Protein AF-Q9I6N1-F1 (afdb_monomer_lite)

Radius of gyration: 21.31 Å; chains: 1; bounding box: 36×26×68 Å

Organism: Pseudomonas aeruginosa (strain ATCC 15692 / DSM 22644 / CIP 104116 / JCM 14847 / LMG 12228 / 1C / PRS 101 / PAO1) (NCBI:txid208964)

Foldseek 3Di:
DDDPVPDDPVRVVVVVVVVVVVVVVVVVVVVVVQCCCCPVVVDHDDDDPPDDDPPDDDDDD

Structure (mmCIF, N/CA/C/O backbone):
data_AF-Q9I6N1-F1
#
_entry.id   AF-Q9I6N1-F1
#
loop_
_atom_site.group_PDB
_atom_site.id
_atom_site.type_symbol
_atom_site.label_atom_id
_atom_site.label_alt_id
_atom_site.label_comp_id
_atom_site.label_asym_id
_atom_site.label_entity_id
_atom_site.label_seq_id
_atom_site.pdbx_PDB_ins_code
_atom_site.Cartn_x
_atom_site.Cartn_y
_atom_site.Cartn_z
_atom_site.occupancy
_atom_site.B_iso_or_equiv
_atom_site.auth_seq_id
_atom_site.auth_comp_id
_atom_site.auth_asym_id
_atom_site.auth_atom_id
_atom_site.pdbx_PDB_model_num
ATOM 1 N N . MET A 1 1 ? -17.656 -14.111 15.022 1.00 41.38 1 MET A N 1
ATOM 2 C CA . MET A 1 1 ? -17.616 -12.799 14.349 1.00 41.38 1 MET A CA 1
ATOM 3 C C . MET A 1 1 ? -18.611 -11.923 15.077 1.00 41.38 1 MET A C 1
ATOM 5 O O . MET A 1 1 ? -19.781 -12.269 15.063 1.00 41.38 1 MET A O 1
ATOM 9 N N . SER A 1 2 ? -18.149 -10.919 15.820 1.00 57.72 2 SER A N 1
ATOM 10 C CA . SER A 1 2 ? -19.026 -10.045 16.605 1.00 57.72 2 SER A CA 1
ATOM 11 C C . SER A 1 2 ? -19.900 -9.223 15.661 1.00 57.72 2 SER A C 1
ATOM 13 O O . SER A 1 2 ? -19.377 -8.582 14.749 1.00 57.72 2 SER A O 1
ATOM 1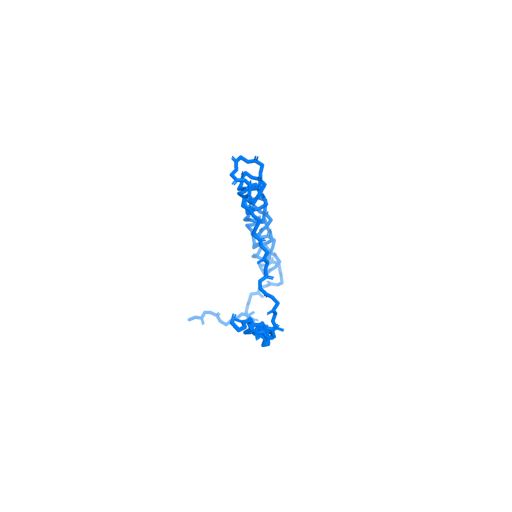5 N N . ASP A 1 3 ? -21.218 -9.283 15.837 1.00 63.41 3 ASP A N 1
ATOM 16 C CA . ASP A 1 3 ? -22.163 -8.540 15.013 1.00 63.41 3 ASP A CA 1
ATOM 17 C C . ASP A 1 3 ? -21.881 -7.029 15.107 1.00 63.41 3 ASP A C 1
ATOM 19 O O . ASP A 1 3 ? -21.839 -6.482 16.211 1.00 63.41 3 ASP A O 1
ATOM 23 N N . PRO A 1 4 ? -21.770 -6.296 13.983 1.00 64.56 4 PRO A N 1
ATOM 24 C CA . PRO A 1 4 ? -21.478 -4.853 13.970 1.00 64.56 4 PRO A CA 1
ATOM 25 C C . PRO A 1 4 ? -22.587 -3.986 14.599 1.00 64.56 4 PRO A C 1
ATOM 27 O O . PRO A 1 4 ? -22.530 -2.759 14.560 1.00 64.56 4 PRO A O 1
ATOM 30 N N . LYS A 1 5 ? -23.622 -4.618 15.161 1.00 65.75 5 LYS A N 1
ATOM 31 C CA . LYS A 1 5 ? -24.775 -3.990 15.803 1.00 65.75 5 LYS A CA 1
ATOM 32 C C . LYS A 1 5 ? -24.626 -3.846 17.321 1.00 65.75 5 LYS A C 1
ATOM 34 O O . LYS A 1 5 ? -25.443 -3.150 17.913 1.00 65.75 5 LYS A O 1
ATOM 39 N N . THR A 1 6 ? -23.623 -4.479 17.943 1.00 68.75 6 THR A N 1
ATOM 40 C CA . THR A 1 6 ? -23.412 -4.427 19.405 1.00 68.75 6 THR A CA 1
ATOM 41 C C . THR A 1 6 ? -22.364 -3.410 19.854 1.00 68.75 6 THR A C 1
ATOM 43 O O . THR A 1 6 ? -22.217 -3.195 21.054 1.00 68.75 6 THR A O 1
ATOM 46 N N . LEU A 1 7 ? -21.619 -2.799 18.929 1.00 73.00 7 LEU A N 1
ATOM 47 C CA . LEU A 1 7 ? -20.636 -1.768 19.268 1.00 73.00 7 LEU A CA 1
ATOM 48 C C . LEU A 1 7 ? -21.349 -0.489 19.707 1.00 73.00 7 LEU A C 1
ATOM 50 O O . LEU A 1 7 ? -22.334 -0.071 19.088 1.00 73.00 7 LEU A O 1
ATOM 54 N N . THR A 1 8 ? -20.836 0.147 20.761 1.00 85.69 8 THR A N 1
ATOM 55 C CA . THR A 1 8 ? -21.314 1.479 21.136 1.00 85.69 8 THR A CA 1
ATOM 56 C C . THR A 1 8 ? -21.010 2.452 19.991 1.00 85.69 8 THR A C 1
ATOM 58 O O . THR A 1 8 ? -20.037 2.259 19.251 1.00 85.69 8 THR A O 1
ATOM 61 N N . PRO A 1 9 ? -21.823 3.504 19.798 1.00 85.44 9 PRO A N 1
ATOM 62 C CA . PRO A 1 9 ? -21.572 4.482 18.740 1.00 85.44 9 PRO A CA 1
ATOM 63 C C . PRO A 1 9 ? -20.154 5.069 18.815 1.00 85.44 9 PRO A C 1
ATOM 65 O O . PRO A 1 9 ? -19.519 5.234 17.781 1.00 85.44 9 PRO A O 1
ATOM 68 N N . GLU A 1 10 ? -19.621 5.289 20.020 1.00 89.06 10 GLU A N 1
ATOM 69 C CA . GLU A 1 10 ? -18.254 5.784 20.239 1.00 89.06 10 GLU A CA 1
ATOM 70 C C . GLU A 1 10 ? -17.174 4.817 19.740 1.00 89.06 10 GLU A C 1
ATOM 72 O O . GLU A 1 10 ? -16.207 5.242 19.111 1.00 89.06 10 GLU A O 1
ATOM 77 N N . GLN A 1 11 ? -17.345 3.509 19.968 1.00 89.56 11 GLN A N 1
ATOM 78 C CA . GLN A 1 11 ? -16.415 2.497 19.457 1.00 89.56 11 GLN A CA 1
ATOM 79 C C . GLN A 1 11 ? -16.414 2.481 17.930 1.00 89.56 11 GLN A C 1
ATOM 81 O O . GLN A 1 11 ? -15.350 2.490 17.314 1.00 89.56 11 GLN A O 1
ATOM 86 N N . ARG A 1 12 ? -17.604 2.534 17.319 1.00 88.44 12 ARG A N 1
ATOM 87 C CA . ARG A 1 12 ? -17.739 2.583 15.861 1.00 88.44 12 ARG A CA 1
ATOM 88 C C . ARG A 1 12 ? -17.113 3.850 15.275 1.00 88.44 12 ARG A C 1
ATOM 90 O O . ARG A 1 12 ? -16.483 3.770 14.228 1.00 88.44 12 ARG A O 1
ATOM 97 N N . ILE A 1 13 ? -17.274 5.000 15.933 1.00 91.94 13 ILE A N 1
ATOM 98 C CA . ILE A 1 13 ? -16.642 6.259 15.511 1.00 91.94 13 ILE A CA 1
ATOM 99 C C . ILE A 1 13 ? -15.119 6.120 15.554 1.00 91.94 13 ILE A C 1
ATOM 101 O O . ILE A 1 13 ? -14.475 6.380 14.544 1.00 91.94 13 ILE A O 1
ATOM 105 N N . LYS A 1 14 ? -14.552 5.622 16.659 1.00 91.75 14 LYS A N 1
ATOM 106 C CA . LYS A 1 14 ? -13.100 5.437 16.799 1.00 91.75 14 LYS A CA 1
ATOM 107 C C . LYS A 1 14 ? -12.515 4.499 15.736 1.00 91.75 14 LYS A C 1
ATOM 109 O O . LYS A 1 14 ? -11.458 4.780 15.177 1.00 91.75 14 LYS A O 1
ATOM 114 N N . GLU A 1 15 ? -13.198 3.394 15.439 1.00 90.62 15 GLU A N 1
ATOM 115 C CA . GLU A 1 15 ? -12.793 2.480 14.362 1.00 90.62 15 GLU A CA 1
ATOM 116 C C . GLU A 1 15 ? -12.830 3.164 12.990 1.00 90.62 15 GLU A C 1
ATOM 118 O O . GLU A 1 15 ? -11.914 2.988 12.186 1.00 90.62 15 GLU A O 1
ATOM 123 N N . LEU A 1 16 ? -13.870 3.959 12.721 1.00 94.56 16 LEU A N 1
ATOM 124 C CA . LEU A 1 16 ? -13.994 4.707 11.471 1.00 94.56 16 LEU A CA 1
ATOM 125 C C . LEU A 1 16 ? -12.919 5.794 11.345 1.00 94.56 16 LEU A C 1
ATOM 127 O O . LEU A 1 16 ? -12.333 5.923 10.277 1.00 94.56 16 LEU A O 1
ATOM 131 N N . GLU A 1 17 ? -12.612 6.534 12.410 1.00 95.12 17 GLU A N 1
ATOM 132 C CA . GLU A 1 17 ? -11.532 7.532 12.426 1.00 95.12 17 GLU A CA 1
ATOM 133 C C . GLU A 1 17 ? -10.171 6.892 12.135 1.00 95.12 17 GLU A C 1
ATOM 135 O O . GLU A 1 17 ? -9.425 7.381 11.288 1.00 95.12 17 GLU A O 1
ATOM 140 N N . GLN A 1 18 ? -9.885 5.742 12.752 1.00 94.38 18 GLN A N 1
ATOM 141 C CA . GLN A 1 18 ? -8.663 4.986 12.481 1.00 94.38 18 GLN A CA 1
ATOM 142 C C . GLN A 1 18 ? -8.597 4.505 11.022 1.00 94.38 18 GLN A C 1
ATOM 144 O O . GLN A 1 18 ? -7.537 4.538 10.392 1.00 94.38 18 GLN A O 1
ATOM 149 N N . GLN A 1 19 ? -9.724 4.053 10.462 1.00 95.31 19 GLN A N 1
ATOM 150 C CA . GLN A 1 19 ? -9.796 3.679 9.049 1.00 95.31 19 GLN A CA 1
ATOM 151 C C . GLN A 1 19 ? -9.559 4.884 8.135 1.00 95.31 19 GLN A C 1
ATOM 153 O O . GLN A 1 19 ? -8.831 4.747 7.154 1.00 95.31 19 GLN A O 1
ATOM 158 N N . LEU A 1 20 ? -10.121 6.051 8.461 1.00 96.44 20 LEU A N 1
ATOM 159 C CA . LEU A 1 20 ? -9.917 7.288 7.704 1.00 96.44 20 LEU A CA 1
ATOM 160 C C . LEU A 1 20 ? -8.450 7.729 7.717 1.00 96.44 20 LEU A C 1
AT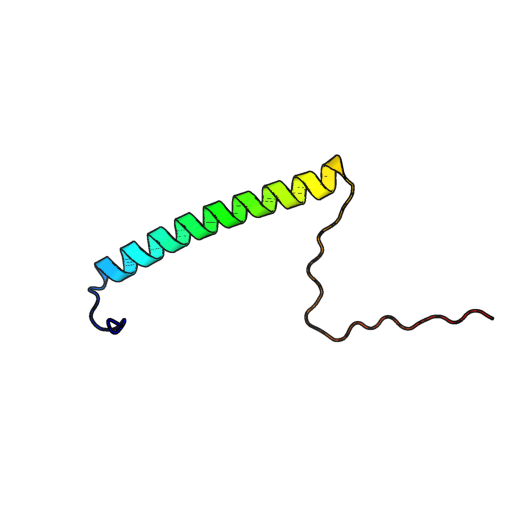OM 162 O O . LEU A 1 20 ? -7.918 8.065 6.661 1.00 96.44 20 LEU A O 1
ATOM 166 N N . GLU A 1 21 ? -7.780 7.677 8.869 1.00 95.56 21 GLU A N 1
ATOM 167 C CA . GLU A 1 21 ? -6.351 7.996 8.978 1.00 95.56 21 GLU A CA 1
ATOM 168 C C . GLU A 1 21 ? -5.498 7.047 8.122 1.00 95.56 21 GLU A C 1
ATOM 170 O O . GLU A 1 21 ? -4.680 7.492 7.314 1.00 95.56 21 GLU A O 1
ATOM 175 N N . LEU A 1 22 ? -5.753 5.736 8.216 1.00 96.12 22 LEU A N 1
ATOM 176 C CA . LEU A 1 22 ? -5.061 4.729 7.410 1.00 96.12 22 LEU A CA 1
ATOM 177 C C . LEU A 1 22 ? -5.310 4.921 5.904 1.00 96.12 22 LEU A C 1
ATOM 179 O O . LEU A 1 22 ? -4.397 4.727 5.099 1.00 96.12 22 LEU A O 1
ATOM 183 N N . MET A 1 23 ? -6.543 5.251 5.509 1.00 95.88 23 MET A N 1
ATOM 184 C CA . MET A 1 23 ? -6.892 5.524 4.112 1.00 95.88 23 MET A CA 1
ATOM 185 C C . MET A 1 23 ? -6.187 6.780 3.606 1.00 95.88 23 MET A C 1
ATOM 187 O O . MET A 1 23 ? -5.553 6.714 2.561 1.00 95.88 23 MET A O 1
ATOM 191 N N . SER A 1 24 ? -6.189 7.863 4.384 1.00 95.00 24 SER A N 1
ATOM 192 C CA . SER A 1 24 ? -5.478 9.104 4.057 1.00 95.00 24 SER A CA 1
ATOM 193 C C . SER A 1 24 ? -3.975 8.870 3.856 1.00 95.00 24 SER A C 1
ATOM 195 O O . SER A 1 24 ? -3.398 9.295 2.854 1.00 95.00 24 SER A O 1
ATOM 197 N N . GLN A 1 25 ? -3.341 8.103 4.750 1.00 95.62 25 GLN A N 1
ATOM 198 C CA . GLN A 1 25 ? -1.927 7.744 4.619 1.00 95.62 25 GLN A CA 1
ATOM 199 C C . GLN A 1 25 ? -1.655 6.919 3.350 1.00 95.62 25 GLN A C 1
ATOM 201 O O . GLN A 1 25 ? -0.654 7.139 2.663 1.00 95.62 25 GLN A O 1
ATOM 206 N N . LYS A 1 26 ? -2.535 5.963 3.025 1.00 96.25 26 LYS A N 1
ATOM 207 C CA . LYS A 1 26 ? -2.430 5.167 1.793 1.00 96.25 26 LYS A CA 1
ATOM 208 C C . LYS A 1 26 ? -2.613 6.030 0.549 1.00 96.25 26 LYS A C 1
ATOM 210 O O . LYS A 1 26 ? -1.853 5.857 -0.399 1.00 96.25 26 LYS A O 1
ATOM 215 N N . ASP A 1 27 ? -3.564 6.955 0.561 1.00 95.12 27 ASP A N 1
ATOM 216 C CA . ASP A 1 27 ? -3.814 7.869 -0.552 1.00 95.12 27 ASP A CA 1
ATOM 217 C C . ASP A 1 27 ? -2.580 8.746 -0.809 1.00 95.12 27 ASP A C 1
ATOM 219 O O . ASP A 1 27 ? -2.075 8.773 -1.930 1.00 95.12 27 ASP A O 1
ATOM 223 N N . GLN A 1 28 ? -1.999 9.347 0.237 1.00 95.69 28 GLN A N 1
ATOM 224 C CA . GLN A 1 28 ? -0.755 10.121 0.120 1.00 95.69 28 GLN A CA 1
ATOM 225 C C . GLN A 1 28 ? 0.409 9.279 -0.433 1.00 95.69 28 GLN A C 1
ATOM 227 O O . GLN A 1 28 ? 1.195 9.755 -1.261 1.00 95.69 28 GLN A O 1
ATOM 232 N N . PHE A 1 29 ? 0.527 8.023 0.008 1.00 96.56 29 PHE A N 1
ATOM 233 C CA . PHE A 1 29 ? 1.535 7.098 -0.505 1.00 96.56 29 PHE A CA 1
ATOM 234 C C . PHE A 1 29 ? 1.363 6.849 -2.011 1.00 96.56 29 PHE A C 1
ATOM 236 O O . PHE A 1 29 ? 2.340 6.932 -2.758 1.00 96.56 29 PHE A O 1
ATOM 243 N N . PHE A 1 30 ? 0.138 6.582 -2.475 1.00 96.00 30 PHE A N 1
ATOM 244 C CA . PHE A 1 30 ? -0.123 6.330 -3.893 1.00 96.00 30 PHE A CA 1
ATOM 245 C C . PHE A 1 30 ? 0.071 7.571 -4.763 1.00 96.00 30 PHE A C 1
ATOM 247 O O . PHE A 1 30 ? 0.665 7.438 -5.831 1.00 96.00 30 PHE A O 1
ATOM 254 N N . GLU A 1 31 ? -0.353 8.751 -4.309 1.00 94.44 31 GLU A N 1
ATOM 255 C CA . GLU A 1 31 ? -0.090 10.011 -5.020 1.00 94.44 31 GLU A CA 1
ATOM 256 C C . GLU A 1 31 ? 1.416 10.224 -5.218 1.00 94.44 31 GLU A C 1
ATOM 258 O O . GLU A 1 31 ? 1.877 10.431 -6.338 1.00 94.44 31 GLU A O 1
ATOM 263 N N . THR A 1 32 ? 2.210 10.016 -4.163 1.00 95.38 32 THR A N 1
ATOM 264 C CA . THR A 1 32 ? 3.677 10.130 -4.244 1.00 95.38 32 THR A CA 1
ATOM 265 C C . THR A 1 32 ? 4.275 9.153 -5.263 1.00 95.38 32 THR A C 1
ATOM 267 O O . THR A 1 32 ? 5.135 9.527 -6.060 1.00 95.38 32 THR A O 1
ATOM 270 N N . VAL A 1 33 ? 3.823 7.894 -5.274 1.00 94.88 33 VAL A N 1
ATOM 271 C CA . VAL A 1 33 ? 4.296 6.889 -6.243 1.00 94.88 33 VAL A CA 1
ATOM 272 C C . VAL A 1 33 ? 3.909 7.269 -7.676 1.00 94.88 33 VAL A C 1
ATOM 274 O O . VAL A 1 33 ? 4.726 7.122 -8.588 1.00 94.88 33 VAL A O 1
ATOM 277 N N . VAL A 1 34 ? 2.685 7.758 -7.893 1.00 94.50 34 VAL A N 1
ATOM 278 C CA . VAL A 1 34 ? 2.213 8.204 -9.213 1.00 94.50 34 VAL A CA 1
ATOM 279 C C . VAL A 1 34 ? 3.020 9.405 -9.707 1.00 94.50 34 VAL A C 1
ATOM 281 O O . VAL A 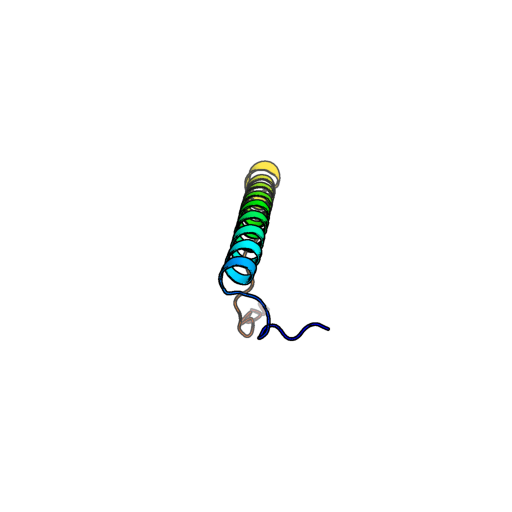1 34 ? 3.417 9.422 -10.875 1.00 94.50 34 VAL A O 1
ATOM 284 N N . ASP A 1 35 ? 3.321 10.362 -8.831 1.00 94.62 35 ASP A N 1
ATOM 285 C CA . ASP A 1 35 ? 4.133 11.532 -9.164 1.00 94.62 35 ASP A CA 1
ATOM 286 C C . ASP A 1 35 ? 5.564 11.148 -9.550 1.00 94.62 35 ASP A C 1
ATOM 288 O O . ASP A 1 35 ? 6.064 11.618 -10.572 1.00 94.62 35 ASP A O 1
ATOM 292 N N . VAL A 1 36 ? 6.206 10.241 -8.807 1.00 94.88 36 VAL A N 1
ATOM 293 C CA . VAL A 1 36 ? 7.542 9.715 -9.151 1.00 94.88 36 VAL A CA 1
ATOM 294 C C . VAL A 1 36 ? 7.525 9.021 -10.515 1.00 94.88 36 VAL A C 1
ATOM 296 O O . VAL A 1 36 ? 8.366 9.299 -11.369 1.00 94.88 36 VAL A O 1
ATOM 299 N N . LEU A 1 37 ? 6.541 8.154 -10.770 1.00 95.44 37 LEU A N 1
ATOM 300 C CA . LEU A 1 37 ? 6.408 7.469 -12.061 1.00 95.44 37 LEU A CA 1
ATOM 301 C C . LEU A 1 37 ? 6.240 8.450 -13.225 1.00 95.44 37 LEU A C 1
ATOM 303 O O . LEU A 1 37 ? 6.811 8.244 -14.300 1.00 95.44 37 LEU A O 1
ATOM 307 N N . LYS A 1 38 ? 5.486 9.528 -13.013 1.00 94.25 38 LYS A N 1
ATOM 308 C CA . LYS A 1 38 ? 5.261 10.560 -14.023 1.00 94.25 38 LYS A CA 1
ATOM 309 C C . LYS A 1 38 ? 6.500 11.426 -14.251 1.00 94.25 38 LYS A C 1
ATOM 311 O O . LYS A 1 38 ? 6.838 11.672 -15.407 1.00 94.25 38 LYS A O 1
ATOM 316 N N . ASN A 1 39 ? 7.151 11.879 -13.183 1.00 94.50 39 ASN A N 1
ATOM 317 C CA . ASN A 1 39 ? 8.239 12.855 -13.249 1.00 94.50 39 ASN A CA 1
ATOM 318 C C . ASN A 1 39 ? 9.575 12.215 -13.650 1.00 94.50 39 ASN A C 1
ATOM 320 O O . ASN A 1 39 ? 10.262 12.759 -14.511 1.00 94.50 39 ASN A O 1
ATOM 324 N N . ASP A 1 40 ? 9.904 11.046 -13.096 1.00 95.50 40 ASP A N 1
ATOM 325 C CA . ASP A 1 40 ? 11.222 10.425 -13.283 1.00 95.50 40 ASP A CA 1
ATOM 326 C C . ASP A 1 40 ? 11.238 9.420 -14.443 1.00 95.50 40 ASP A C 1
A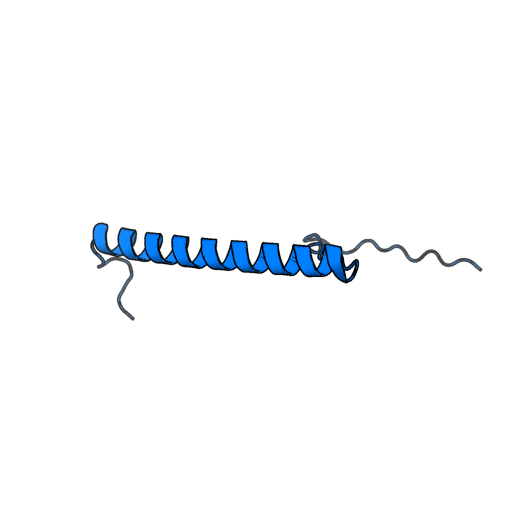TOM 328 O O . ASP A 1 40 ? 12.263 9.230 -15.096 1.00 95.50 40 ASP A O 1
ATOM 332 N N . TYR A 1 41 ? 10.094 8.786 -14.727 1.00 94.69 41 TYR A N 1
ATOM 333 C CA . TYR A 1 41 ? 9.990 7.722 -15.734 1.00 94.69 41 TYR A CA 1
ATOM 334 C C . TYR A 1 41 ? 9.069 8.069 -16.913 1.00 94.69 41 TYR A C 1
ATOM 336 O O . TYR A 1 41 ? 8.982 7.294 -17.866 1.00 94.69 41 TYR A O 1
ATOM 344 N N . GLY A 1 42 ? 8.357 9.203 -16.874 1.00 91.06 42 GLY A N 1
ATOM 345 C CA . GLY A 1 42 ? 7.392 9.584 -17.914 1.00 91.06 42 GLY A CA 1
ATOM 346 C C . GLY A 1 42 ? 6.172 8.653 -18.013 1.00 91.06 42 GLY A C 1
ATOM 347 O O . GLY A 1 42 ? 5.446 8.680 -19.010 1.00 91.06 42 GLY A O 1
ATOM 348 N N . VAL A 1 43 ? 5.933 7.809 -17.004 1.00 89.25 43 VAL A N 1
ATOM 349 C CA . VAL A 1 43 ? 4.842 6.828 -16.985 1.00 89.25 43 VAL A CA 1
ATOM 350 C C . VAL A 1 43 ? 3.569 7.489 -16.461 1.00 89.25 43 VAL A C 1
ATOM 352 O O . VAL A 1 43 ? 3.494 7.922 -15.316 1.00 89.25 43 VAL A O 1
ATOM 355 N N . SER A 1 44 ? 2.523 7.525 -17.293 1.00 87.62 44 SER A N 1
ATOM 356 C CA . SER A 1 44 ? 1.198 8.008 -16.886 1.00 87.62 44 SER A CA 1
ATOM 357 C C . SER A 1 44 ? 0.303 6.852 -16.437 1.00 87.62 44 SER A C 1
ATOM 359 O O . SER A 1 44 ? -0.133 6.016 -17.232 1.00 87.62 44 SER A O 1
ATOM 361 N N . VAL A 1 45 ? -0.005 6.809 -15.140 1.00 84.06 45 VAL A N 1
ATOM 362 C CA . VAL A 1 45 ? -0.936 5.829 -14.570 1.00 84.06 45 VAL A CA 1
ATOM 363 C C . VAL A 1 45 ? -2.362 6.359 -14.721 1.00 84.06 45 VAL A C 1
ATOM 365 O O . VAL A 1 45 ? -2.904 7.027 -13.847 1.00 84.06 45 VAL A O 1
ATOM 368 N N . VAL A 1 46 ? -2.984 6.091 -15.872 1.00 84.44 46 VAL A N 1
ATOM 369 C CA . VAL A 1 46 ? -4.389 6.456 -16.116 1.00 84.44 46 VAL A CA 1
ATOM 370 C C . VAL A 1 46 ? -5.298 5.302 -15.709 1.00 84.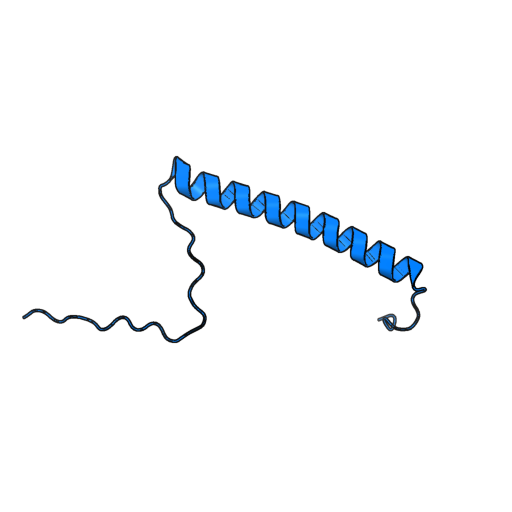44 46 VAL A C 1
ATOM 372 O O . VAL A 1 46 ? -5.151 4.172 -16.183 1.00 84.44 46 VAL A O 1
ATOM 375 N N . LYS A 1 47 ? -6.302 5.584 -14.873 1.00 83.06 47 LYS A N 1
ATOM 376 C CA . LYS A 1 47 ? -7.354 4.611 -14.559 1.00 83.06 47 LYS A CA 1
ATOM 377 C C . LYS A 1 47 ? -8.091 4.229 -15.842 1.00 83.06 47 LYS A C 1
ATOM 379 O O . LYS A 1 47 ? -8.677 5.075 -16.520 1.00 83.06 47 LYS A O 1
ATOM 384 N N . LYS A 1 48 ? -8.112 2.937 -16.172 1.00 82.31 48 LYS A N 1
ATOM 385 C CA . LYS A 1 48 ? -8.909 2.432 -17.295 1.00 82.31 48 LYS A CA 1
ATOM 386 C C . LYS A 1 48 ? -10.379 2.800 -17.068 1.00 82.31 48 LYS A C 1
ATOM 388 O O . LYS A 1 48 ? -10.942 2.479 -16.023 1.00 82.31 48 LYS A O 1
ATOM 393 N N . ARG A 1 49 ? -11.010 3.452 -18.051 1.00 80.31 49 ARG A N 1
ATOM 394 C CA . ARG A 1 49 ? -12.449 3.754 -18.011 1.00 80.31 49 ARG A CA 1
ATOM 395 C C . ARG A 1 49 ? -13.234 2.459 -17.775 1.00 80.31 49 ARG A C 1
ATOM 397 O O . ARG A 1 49 ? -12.989 1.461 -18.456 1.00 80.31 49 ARG A O 1
ATOM 404 N N . SER A 1 50 ? -14.191 2.482 -16.850 1.00 74.88 50 SER A N 1
ATOM 405 C CA . SER A 1 50 ? -15.191 1.422 -16.701 1.00 74.88 50 SER A CA 1
ATOM 406 C C . SER A 1 50 ? -16.098 1.433 -17.936 1.00 74.88 50 SER A C 1
ATOM 408 O O . SER A 1 50 ? -17.028 2.223 -18.062 1.00 74.88 50 SER A O 1
ATOM 410 N N . GLY A 1 51 ? -15.754 0.619 -18.928 1.00 79.38 51 GLY A N 1
ATOM 411 C CA . GLY A 1 51 ? -16.466 0.535 -20.199 1.00 79.38 51 GLY A CA 1
ATOM 412 C C . GLY A 1 51 ? -15.694 -0.308 -21.208 1.00 79.38 51 GLY A C 1
ATOM 413 O O . GLY A 1 51 ? -14.491 -0.537 -21.056 1.00 79.38 51 GLY A O 1
ATOM 414 N N . LYS A 1 52 ? -16.376 -0.796 -22.251 1.00 70.25 52 LYS A N 1
ATOM 415 C CA . LYS A 1 52 ? -15.710 -1.539 -23.328 1.00 70.25 52 LYS A CA 1
ATOM 416 C C . LYS A 1 52 ? -14.706 -0.615 -24.029 1.00 70.25 52 LYS A C 1
ATOM 418 O O . LYS A 1 52 ? -15.056 0.487 -24.451 1.00 70.25 52 LYS A O 1
ATOM 423 N N . SER A 1 53 ? -13.452 -1.057 -24.139 1.00 64.88 53 SER A N 1
ATOM 424 C CA . SER A 1 53 ? -12.425 -0.330 -24.887 1.00 64.88 53 SER A CA 1
ATOM 425 C C . SER A 1 53 ? -12.820 -0.305 -26.360 1.00 64.88 53 SER A C 1
ATOM 427 O O . SER A 1 53 ? -12.887 -1.344 -27.006 1.00 64.88 53 SER A O 1
ATOM 429 N N . SER A 1 54 ? -13.103 0.883 -26.885 1.00 64.38 54 SER A N 1
ATOM 430 C CA . SER A 1 54 ? -13.370 1.083 -28.307 1.00 64.38 54 SER A CA 1
ATOM 431 C C . SER A 1 54 ? -12.062 1.450 -28.999 1.00 64.38 54 SER A C 1
ATOM 433 O O . SER A 1 54 ? -11.846 2.605 -29.349 1.00 64.38 54 SER A O 1
ATOM 435 N N . ARG A 1 55 ? -11.138 0.495 -29.148 1.00 66.31 55 ARG A N 1
ATOM 436 C CA . ARG A 1 55 ? -10.001 0.671 -30.062 1.00 66.31 55 ARG A CA 1
ATOM 437 C C . ARG A 1 55 ? -10.369 0.010 -31.386 1.00 66.31 55 ARG A C 1
ATOM 439 O O . ARG A 1 55 ? -10.220 -1.193 -31.562 1.00 66.31 55 ARG A O 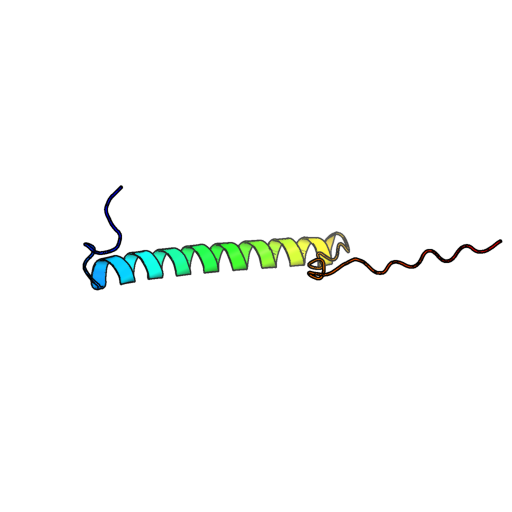1
ATOM 446 N N . LYS A 1 56 ? -10.933 0.815 -32.288 1.00 62.47 56 LYS A N 1
ATOM 447 C CA . LYS A 1 56 ? -11.177 0.438 -33.680 1.00 62.47 56 LYS A CA 1
ATOM 448 C C . LYS A 1 56 ? -9.812 0.376 -34.365 1.00 62.47 56 LYS A C 1
ATOM 450 O O . LYS A 1 56 ? -9.158 1.404 -34.521 1.00 62.47 56 LYS A O 1
ATOM 455 N N . VAL A 1 57 ? -9.360 -0.835 -34.677 1.00 61.47 57 VAL A N 1
ATOM 456 C CA . VAL A 1 57 ? -8.158 -1.080 -35.478 1.00 61.47 57 VAL A CA 1
ATOM 457 C C . VAL A 1 57 ? -8.374 -0.399 -36.828 1.00 61.47 57 VAL A C 1
ATOM 459 O O . VAL A 1 57 ? -9.313 -0.735 -37.546 1.00 61.47 57 VAL A O 1
ATOM 462 N N . LYS A 1 58 ? -7.547 0.599 -37.145 1.00 60.53 58 LYS A N 1
ATOM 463 C CA . LYS A 1 58 ? -7.358 1.026 -38.528 1.00 60.53 58 LYS A CA 1
ATOM 464 C C . LYS A 1 58 ? -6.407 0.014 -39.155 1.00 60.53 58 LYS A C 1
ATOM 466 O O . LYS A 1 58 ? -5.221 0.024 -38.847 1.00 60.53 58 LYS A O 1
ATOM 471 N N . SER A 1 59 ? -6.948 -0.876 -39.974 1.00 64.00 59 SER A N 1
ATOM 472 C CA . SER A 1 59 ? -6.203 -1.480 -41.071 1.00 64.00 59 SER A CA 1
ATOM 473 C C . SER A 1 59 ? -5.862 -0.360 -42.058 1.00 64.00 59 SER A C 1
ATOM 475 O O . SER A 1 59 ? -6.768 0.342 -42.509 1.00 64.00 59 SER A O 1
ATOM 477 N N . GLN A 1 60 ? -4.580 -0.149 -42.338 1.00 66.06 60 GLN A N 1
ATOM 478 C CA . GLN A 1 60 ? -4.152 0.433 -43.608 1.00 66.06 60 GLN A CA 1
ATOM 479 C C . GLN A 1 60 ? -3.487 -0.687 -44.404 1.00 66.06 60 GLN A C 1
ATOM 481 O O . GLN A 1 60 ? -2.770 -1.493 -43.808 1.00 66.06 60 GLN A O 1
ATOM 486 N N . ASP A 1 61 ? -3.856 -0.728 -45.684 1.00 53.56 61 ASP A N 1
ATOM 487 C CA . ASP A 1 61 ? -3.441 -1.642 -46.753 1.00 53.56 61 ASP A CA 1
ATOM 488 C C . ASP A 1 61 ? -1.937 -1.942 -46.831 1.00 53.56 61 ASP A C 1
ATOM 490 O O . ASP A 1 61 ? -1.123 -1.042 -46.512 1.00 53.56 61 ASP A O 1
#

pLDDT: mean 83.51, std 14.13, range [41.38, 96.56]

Sequence (61 aa):
MSDPKTLTPEQRIKELEQQLELMSQKDQFFETVVDVLKNDYGVSVVKKRSGKSSRKVKSQD

Secondary structure (DSSP, 8-state):
---TTSS-HHHHHHHHHHHHHHHHHHHHHHHHHHHHHHHHH----PPPPSS----------